Protein AF-A0A2E2EW89-F1 (afdb_monomer_lite)

Radius of gyration: 18.41 Å; chains: 1; bounding box: 39×35×40 Å

pLDDT: mean 85.19, std 9.19, range [51.25, 96.94]

Secondary structure (DSSP, 8-state):
-HHHHHHHHHHHHHHHHHHHHHHHHHH------HHHHHHHHHHHHHHHHHHT---SS-HHHHHHHHHHHHHHHHHHHHHHHT--HHHHHHHHHHH--

Sequence (97 aa):
IEGSAIATFLAVAIYNTVKLIFVNNKFKIQPFSFASVKILLILIAFSLGFYFWDFPLHPIINIAMKSLLIGVLYFWVIHKLNISEDISQQIKKYLKL

Foldseek 3Di:
DVVVVVVVVVVVVVVVVVVQVVCCVPVVDNPDDQLNVVLVVVVVVLCVVLVPDADPDDPVVRVVVSVVVSVVVSVVVCQVVVSDVVVVVVCCVPVVD

Structure (mmCIF, N/CA/C/O backbone):
data_AF-A0A2E2EW89-F1
#
_entry.id   AF-A0A2E2EW89-F1
#
loop_
_atom_site.group_PDB
_atom_site.id
_atom_site.type_symbol
_atom_site.label_atom_id
_atom_site.label_alt_id
_atom_site.label_comp_id
_atom_site.label_asym_id
_atom_site.label_entity_id
_atom_site.label_seq_id
_atom_site.pdbx_PDB_ins_code
_atom_site.Cartn_x
_atom_site.Cartn_y
_atom_site.Cartn_z
_atom_site.occupancy
_atom_site.B_iso_or_equiv
_atom_site.auth_seq_id
_atom_site.auth_comp_id
_atom_site.auth_asym_id
_atom_site.auth_atom_id
_atom_site.pdbx_PDB_model_num
ATOM 1 N N . ILE A 1 1 ? 15.495 16.230 -5.016 1.00 63.91 1 ILE A N 1
ATOM 2 C CA . ILE A 1 1 ? 14.283 15.640 -5.641 1.00 63.91 1 ILE A CA 1
ATOM 3 C C . ILE A 1 1 ? 13.686 14.556 -4.738 1.00 63.91 1 ILE A C 1
ATOM 5 O O . ILE A 1 1 ? 12.488 14.566 -4.510 1.00 63.91 1 ILE A O 1
ATOM 9 N N . GLU A 1 2 ? 14.494 13.692 -4.122 1.00 78.94 2 GLU A N 1
ATOM 10 C CA . GLU A 1 2 ? 13.990 12.653 -3.202 1.00 78.94 2 GLU A CA 1
ATOM 11 C C . GLU A 1 2 ? 13.266 13.213 -1.959 1.00 78.94 2 GLU A C 1
ATOM 13 O O . GLU A 1 2 ? 12.198 12.732 -1.586 1.00 78.94 2 GLU A O 1
ATOM 18 N N . GLY A 1 3 ? 13.777 14.303 -1.371 1.00 89.44 3 GLY A N 1
ATOM 19 C CA . GLY A 1 3 ? 13.168 14.933 -0.192 1.00 89.44 3 GLY A CA 1
ATOM 20 C C . GLY A 1 3 ? 11.763 15.505 -0.421 1.00 89.44 3 GLY A C 1
ATOM 21 O O . GLY A 1 3 ? 10.950 15.486 0.498 1.00 89.44 3 GLY A O 1
ATOM 22 N N . SER A 1 4 ? 11.432 15.959 -1.638 1.00 91.31 4 SER A N 1
ATOM 23 C CA . SER A 1 4 ? 10.084 16.471 -1.926 1.00 91.31 4 SER A CA 1
ATOM 24 C C . SER A 1 4 ? 9.059 15.342 -2.007 1.00 91.31 4 SER A C 1
ATOM 26 O O . SER A 1 4 ? 7.953 15.500 -1.505 1.00 91.31 4 SER A O 1
ATOM 28 N N . ALA A 1 5 ? 9.429 14.187 -2.570 1.00 93.19 5 ALA A N 1
ATOM 29 C CA . ALA A 1 5 ? 8.545 13.024 -2.628 1.00 93.19 5 ALA A CA 1
ATOM 30 C C . ALA A 1 5 ? 8.216 12.498 -1.222 1.00 93.19 5 ALA A C 1
ATOM 32 O O . ALA A 1 5 ? 7.049 12.257 -0.908 1.00 93.19 5 ALA A O 1
ATOM 33 N N . ILE A 1 6 ? 9.227 12.399 -0.351 1.00 94.06 6 ILE A N 1
ATOM 34 C CA . ILE A 1 6 ? 9.042 11.986 1.048 1.00 94.06 6 ILE A CA 1
ATOM 35 C C . ILE A 1 6 ? 8.210 13.022 1.814 1.00 94.06 6 ILE A C 1
ATOM 37 O O . ILE A 1 6 ? 7.291 12.646 2.539 1.00 94.06 6 ILE A O 1
ATOM 41 N N . ALA A 1 7 ? 8.472 14.320 1.625 1.00 95.50 7 ALA A N 1
ATOM 42 C CA . ALA A 1 7 ? 7.699 15.383 2.265 1.00 95.50 7 ALA A CA 1
ATOM 43 C C . ALA A 1 7 ? 6.218 15.346 1.858 1.00 95.50 7 ALA A C 1
ATOM 45 O O . ALA A 1 7 ? 5.346 15.416 2.722 1.00 95.50 7 ALA A O 1
ATOM 46 N N . THR A 1 8 ? 5.918 15.176 0.566 1.00 95.25 8 THR A N 1
ATOM 47 C CA . THR A 1 8 ? 4.537 15.041 0.084 1.00 95.25 8 THR A CA 1
ATOM 48 C C . THR A 1 8 ? 3.876 13.779 0.630 1.00 95.25 8 THR A C 1
ATOM 50 O O . THR A 1 8 ? 2.745 13.852 1.108 1.00 95.25 8 THR A O 1
ATOM 53 N N . PHE A 1 9 ? 4.574 12.639 0.616 1.00 94.81 9 PHE A N 1
ATOM 54 C CA . PHE A 1 9 ? 4.053 11.392 1.176 1.00 94.81 9 PHE A CA 1
ATOM 55 C C . PHE A 1 9 ? 3.696 11.545 2.658 1.00 94.81 9 PHE A C 1
ATOM 57 O O . PHE A 1 9 ? 2.573 11.232 3.051 1.00 94.81 9 PHE A O 1
ATOM 64 N N . LEU A 1 10 ? 4.612 12.084 3.468 1.00 96.19 10 LEU A N 1
ATOM 65 C CA . LEU A 1 10 ? 4.386 12.303 4.896 1.00 96.19 10 LEU A CA 1
ATOM 66 C C . LEU A 1 10 ? 3.262 13.309 5.148 1.00 96.19 10 LEU A C 1
ATOM 68 O O . LEU A 1 10 ? 2.401 13.048 5.985 1.00 96.19 10 LEU A O 1
ATOM 72 N N . ALA A 1 11 ? 3.221 14.422 4.413 1.00 96.44 11 ALA A N 1
ATOM 73 C CA . ALA A 1 11 ? 2.164 15.421 4.558 1.00 96.44 11 ALA A CA 1
ATOM 74 C C . ALA A 1 11 ? 0.777 14.818 4.282 1.00 96.44 11 ALA A C 1
ATOM 76 O O . ALA A 1 11 ? -0.144 14.985 5.085 1.00 96.44 11 ALA A O 1
ATOM 77 N N . VAL A 1 12 ? 0.639 14.059 3.189 1.00 96.38 12 VAL A N 1
ATOM 78 C CA . VAL A 1 12 ? -0.612 13.376 2.826 1.00 96.38 12 VAL A CA 1
ATOM 79 C C . VAL A 1 12 ? -0.963 12.290 3.845 1.00 96.38 12 VAL A C 1
ATOM 81 O O . VAL A 1 12 ? -2.120 12.193 4.260 1.00 96.38 12 VAL A O 1
ATOM 84 N N . ALA A 1 13 ? 0.013 11.495 4.289 1.00 95.94 13 ALA A N 1
ATOM 85 C CA . ALA A 1 13 ? -0.200 10.433 5.270 1.00 95.94 13 ALA A CA 1
ATOM 86 C C . ALA A 1 13 ? -0.662 10.989 6.626 1.00 95.94 13 ALA A C 1
ATOM 88 O O . ALA A 1 13 ? -1.657 10.512 7.179 1.00 95.94 13 ALA A O 1
ATOM 89 N N . ILE A 1 14 ? 0.006 12.026 7.140 1.00 96.94 14 ILE A N 1
ATOM 90 C CA . ILE A 1 14 ? -0.340 12.673 8.413 1.00 96.94 14 ILE A CA 1
ATOM 91 C C . ILE A 1 14 ? -1.720 13.325 8.312 1.00 96.94 14 ILE A C 1
ATOM 93 O O . ILE A 1 14 ? -2.574 13.068 9.161 1.00 96.94 14 ILE A O 1
ATOM 97 N N . TYR A 1 15 ? -1.977 14.106 7.259 1.00 96.31 15 TYR A N 1
ATOM 98 C CA . TYR A 1 15 ? -3.271 14.761 7.060 1.00 96.31 15 TYR A CA 1
ATOM 99 C C . TYR A 1 15 ? -4.426 13.751 7.021 1.00 96.31 15 TYR A C 1
ATOM 101 O O . TYR A 1 15 ? -5.421 13.904 7.736 1.00 96.31 15 TYR A O 1
ATOM 109 N N . ASN A 1 16 ? -4.277 12.679 6.237 1.00 94.56 16 ASN A N 1
ATOM 110 C CA . ASN A 1 16 ? -5.293 11.636 6.140 1.00 94.56 16 ASN A CA 1
ATOM 111 C C . ASN A 1 16 ? -5.481 10.890 7.462 1.00 94.56 16 ASN A C 1
ATOM 113 O O . ASN A 1 16 ? -6.619 10.611 7.829 1.00 94.56 16 ASN A O 1
ATOM 117 N N . THR A 1 17 ? -4.403 10.616 8.201 1.00 93.81 17 THR A N 1
ATOM 118 C CA . THR A 1 17 ? -4.475 9.949 9.511 1.00 93.81 17 THR A CA 1
ATOM 119 C C . THR A 1 17 ? -5.225 10.806 10.528 1.00 93.81 17 THR A C 1
ATOM 121 O O . THR A 1 17 ? -6.145 10.315 11.182 1.00 93.81 17 THR A O 1
ATOM 124 N N . VAL A 1 18 ? -4.908 12.102 10.619 1.00 94.88 18 VAL A N 1
ATOM 125 C CA . VAL A 1 18 ? -5.615 13.044 11.504 1.00 94.88 18 VAL A CA 1
ATOM 126 C C . VAL A 1 18 ? -7.096 13.132 11.134 1.00 94.88 18 VAL A C 1
ATOM 128 O O . VAL A 1 18 ? -7.954 13.071 12.015 1.00 94.88 18 VAL A O 1
ATOM 131 N N . LYS A 1 19 ? -7.420 13.202 9.836 1.00 91.38 19 LYS A N 1
ATOM 132 C CA . LYS A 1 19 ? -8.808 13.187 9.350 1.00 91.38 19 LYS A CA 1
ATOM 133 C C . LYS A 1 19 ? -9.543 11.907 9.761 1.00 91.38 19 LYS A C 1
ATOM 135 O O . LYS A 1 19 ? -10.690 11.976 10.197 1.00 91.38 19 LYS A O 1
ATOM 140 N N . LEU A 1 20 ? -8.883 10.756 9.654 1.00 90.44 20 LEU A N 1
ATOM 141 C CA . LEU A 1 20 ? -9.420 9.453 10.052 1.00 90.44 20 LEU A CA 1
ATOM 142 C C . LEU A 1 20 ? -9.734 9.402 11.551 1.00 90.44 20 LEU A C 1
ATOM 144 O O . LEU A 1 20 ? -10.833 9.006 11.936 1.00 90.44 20 LEU A O 1
ATOM 148 N N . ILE A 1 21 ? -8.800 9.869 12.384 1.00 90.62 21 ILE A N 1
ATOM 149 C CA . ILE A 1 21 ? -8.976 9.959 13.840 1.00 90.62 21 ILE A CA 1
ATOM 150 C C . ILE A 1 21 ? -10.131 10.905 14.180 1.00 90.62 21 ILE A C 1
ATOM 152 O O . ILE A 1 21 ? -10.979 10.567 15.003 1.00 90.62 21 ILE A O 1
ATOM 156 N N . PHE A 1 22 ? -10.207 12.067 13.527 1.00 92.19 22 PHE A N 1
ATOM 157 C CA . PHE A 1 22 ? -11.291 13.023 13.738 1.00 92.19 22 PHE A CA 1
ATOM 158 C C . PHE A 1 22 ? -12.661 12.417 13.413 1.00 92.19 22 PHE A C 1
ATOM 160 O O . PHE A 1 22 ? -13.590 12.532 14.215 1.00 92.19 22 PHE A O 1
ATOM 167 N N . VAL A 1 23 ? -12.784 11.734 12.269 1.00 90.44 23 VAL A N 1
ATOM 168 C CA . VAL A 1 23 ? -14.037 11.081 11.864 1.00 90.44 23 VAL A CA 1
ATOM 169 C C . VAL A 1 23 ? -14.426 9.983 12.850 1.00 90.44 23 VAL A C 1
ATOM 171 O O . VAL A 1 23 ? -15.582 9.928 13.275 1.00 90.44 23 VAL A O 1
ATOM 174 N N . ASN A 1 24 ? -13.463 9.161 13.270 1.00 88.25 24 ASN A N 1
ATOM 175 C CA . ASN A 1 24 ? -13.710 8.097 14.235 1.00 88.25 24 ASN A CA 1
ATOM 176 C C . ASN A 1 24 ? -14.141 8.659 15.601 1.00 88.25 24 ASN A C 1
ATOM 178 O O . ASN A 1 24 ? -15.113 8.191 16.185 1.00 88.25 24 ASN A O 1
ATOM 182 N N . ASN A 1 25 ? -13.488 9.718 16.087 1.00 86.50 25 ASN A N 1
ATOM 183 C CA . ASN A 1 25 ? -13.813 10.314 17.384 1.00 86.50 25 ASN A CA 1
ATOM 184 C C . ASN A 1 25 ? -15.155 11.058 17.375 1.00 86.50 25 ASN A C 1
ATOM 186 O O . ASN A 1 25 ? -15.902 10.993 18.352 1.00 86.50 25 ASN A O 1
ATOM 190 N N . LYS A 1 26 ? -15.474 11.779 16.291 1.00 88.38 26 LYS A N 1
ATOM 191 C CA . LYS A 1 26 ? -16.674 12.625 16.222 1.00 88.38 26 LYS A CA 1
ATOM 192 C C . LYS A 1 26 ? -17.926 11.854 15.818 1.00 88.38 26 LYS A C 1
ATOM 194 O O . LYS A 1 26 ? -18.989 12.106 16.379 1.00 88.38 26 LYS A O 1
ATOM 199 N N . PHE A 1 27 ? -17.804 10.944 14.853 1.00 89.25 27 PHE A N 1
ATOM 200 C CA . PHE A 1 27 ? -18.941 10.229 14.270 1.00 89.25 27 PHE A CA 1
ATOM 201 C C . PHE A 1 27 ? -19.018 8.761 14.706 1.00 89.25 27 PHE A C 1
ATOM 203 O O . PHE A 1 27 ? -20.029 8.122 14.436 1.00 89.25 27 PHE A O 1
ATOM 210 N N . LYS A 1 28 ? -17.989 8.221 15.386 1.00 82.06 28 LYS A N 1
ATOM 211 C CA . LYS A 1 28 ? -17.886 6.793 15.764 1.00 82.06 28 LYS A CA 1
ATOM 212 C C . LYS A 1 28 ? -18.014 5.835 14.574 1.00 82.06 28 LYS A C 1
ATOM 214 O O . LYS A 1 28 ? -18.390 4.678 14.733 1.00 82.06 28 LYS A O 1
ATOM 219 N N . ILE A 1 29 ? -17.703 6.325 13.376 1.00 82.31 29 ILE A N 1
ATOM 220 C CA . ILE A 1 29 ? -17.684 5.533 12.151 1.00 82.31 29 ILE A CA 1
ATOM 221 C C . ILE A 1 29 ? -16.265 4.998 11.995 1.00 82.31 29 ILE A C 1
ATOM 223 O O . ILE A 1 29 ? -15.340 5.770 11.742 1.00 82.31 29 ILE A O 1
ATOM 227 N N . GLN A 1 30 ? -16.104 3.681 12.123 1.00 78.44 30 GLN A N 1
ATOM 228 C CA . GLN A 1 30 ? -14.856 2.998 1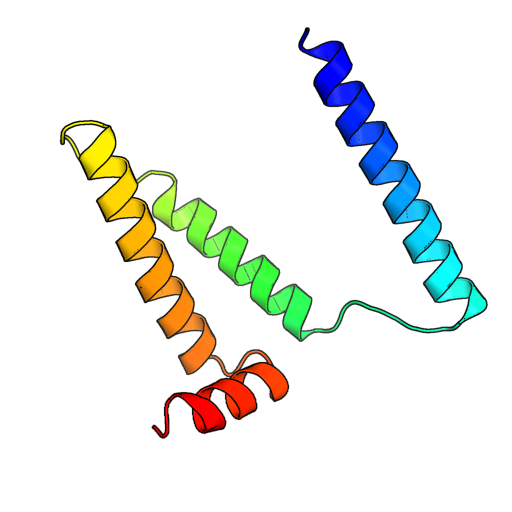1.804 1.00 78.44 30 GLN A CA 1
ATOM 229 C C . GLN A 1 30 ? -14.883 2.597 10.318 1.00 78.44 30 GLN A C 1
ATOM 231 O O . GLN A 1 30 ? -15.618 1.680 9.954 1.00 78.44 30 GLN A O 1
ATOM 236 N N . PRO A 1 31 ? -14.099 3.245 9.436 1.00 73.69 31 PRO A N 1
ATOM 237 C CA . PRO A 1 31 ? -14.148 2.965 7.998 1.00 73.69 31 PRO A CA 1
ATOM 238 C C . PRO A 1 31 ? -13.438 1.657 7.611 1.00 73.69 31 PRO A C 1
ATOM 240 O O . PRO A 1 31 ? -13.515 1.234 6.461 1.00 73.69 31 PRO A O 1
ATOM 243 N N . PHE A 1 32 ? -12.737 1.018 8.551 1.00 80.62 32 PHE A N 1
ATOM 244 C CA . PHE A 1 32 ? -12.032 -0.242 8.337 1.00 80.62 32 PHE A CA 1
ATOM 245 C C . PHE A 1 32 ? -12.768 -1.391 9.013 1.00 80.62 32 PHE A C 1
ATOM 247 O O . PHE A 1 32 ? -13.058 -1.333 10.207 1.00 80.62 32 PHE A O 1
ATOM 254 N N . SER A 1 33 ? -13.009 -2.464 8.267 1.00 83.81 33 SER A N 1
ATOM 255 C CA . SER A 1 33 ? -13.603 -3.694 8.789 1.00 83.81 33 SER A CA 1
ATOM 256 C C . SER A 1 33 ? -12.569 -4.821 8.849 1.00 83.81 33 SER A C 1
ATOM 258 O O . SER A 1 33 ? -11.471 -4.722 8.294 1.00 83.81 33 SER A O 1
ATOM 260 N N . PHE A 1 34 ? -12.925 -5.943 9.480 1.00 82.75 34 PHE A N 1
ATOM 261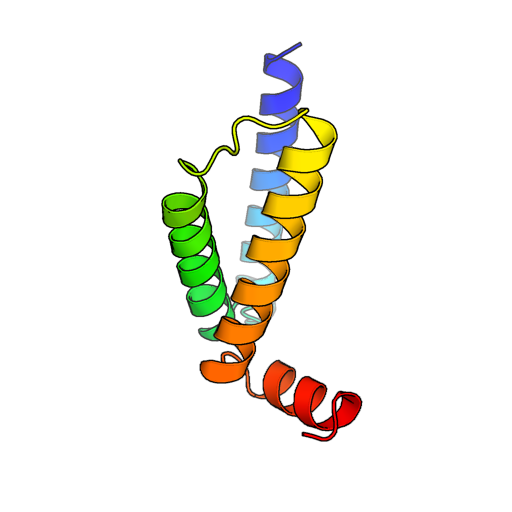 C CA . PHE A 1 34 ? -12.096 -7.155 9.449 1.00 82.75 34 PHE A CA 1
ATOM 262 C C . PHE A 1 34 ? -11.826 -7.652 8.018 1.00 82.75 34 PHE A C 1
ATOM 264 O O . PHE A 1 34 ? -10.796 -8.279 7.773 1.00 82.75 34 PHE A O 1
ATOM 271 N N . ALA A 1 35 ? -12.704 -7.338 7.058 1.00 83.94 35 ALA A N 1
ATOM 272 C CA . ALA A 1 35 ? -12.465 -7.632 5.649 1.00 83.94 35 ALA A CA 1
ATOM 273 C C . ALA A 1 35 ? -11.264 -6.842 5.100 1.00 83.94 35 ALA A C 1
ATOM 275 O O . ALA A 1 35 ? -10.435 -7.414 4.397 1.00 83.94 35 ALA A O 1
ATOM 276 N N . SER A 1 36 ? -11.105 -5.568 5.482 1.00 85.88 36 SER A N 1
ATOM 277 C CA . SER A 1 36 ? -9.950 -4.745 5.091 1.00 85.88 36 SER A CA 1
ATOM 278 C C . SER A 1 36 ? -8.626 -5.353 5.571 1.00 85.88 36 SER A C 1
ATOM 280 O O . SER A 1 36 ? -7.657 -5.387 4.817 1.00 85.88 36 SER A O 1
ATOM 282 N N . VAL A 1 37 ? -8.596 -5.899 6.793 1.00 87.06 37 VAL A N 1
ATOM 283 C CA . VAL A 1 37 ? -7.408 -6.577 7.347 1.00 87.06 37 VAL A CA 1
ATOM 284 C C . VAL A 1 37 ? -7.083 -7.858 6.572 1.00 87.06 37 VAL A C 1
ATOM 286 O O . VAL A 1 37 ? -5.925 -8.095 6.237 1.00 87.06 37 VAL A O 1
ATOM 289 N N . LYS A 1 38 ? -8.094 -8.665 6.224 1.00 86.62 38 LYS A N 1
ATOM 290 C CA . LYS A 1 38 ? -7.905 -9.872 5.398 1.00 86.62 38 LYS A CA 1
ATOM 291 C C . LYS A 1 38 ? -7.332 -9.538 4.017 1.00 86.62 38 LYS A C 1
ATOM 293 O O . LYS A 1 38 ? -6.410 -10.215 3.568 1.00 86.62 38 LYS A O 1
ATOM 298 N N . ILE A 1 39 ? -7.842 -8.488 3.365 1.00 89.19 39 ILE A N 1
ATOM 299 C CA . ILE A 1 39 ? -7.315 -8.013 2.073 1.00 89.19 39 ILE A CA 1
ATOM 300 C C . ILE A 1 39 ? -5.852 -7.584 2.227 1.00 89.19 39 ILE A C 1
ATOM 302 O O . ILE A 1 39 ? -5.014 -7.986 1.425 1.00 89.19 39 ILE A O 1
ATOM 306 N N . LEU A 1 40 ? -5.527 -6.827 3.278 1.00 90.81 40 LEU A N 1
ATOM 307 C CA . LEU A 1 40 ? -4.158 -6.387 3.549 1.00 90.81 40 LEU A CA 1
ATOM 308 C C . LEU A 1 40 ? -3.192 -7.572 3.718 1.00 90.81 40 LEU A C 1
ATOM 310 O O . LEU A 1 40 ? -2.117 -7.567 3.123 1.00 90.81 40 LEU A O 1
ATOM 314 N N . LEU A 1 41 ? -3.589 -8.617 4.452 1.00 91.12 41 LEU A N 1
ATOM 315 C CA . LEU A 1 41 ? -2.784 -9.836 4.603 1.00 91.12 41 LEU A CA 1
ATOM 316 C C . LEU A 1 41 ? -2.553 -10.560 3.271 1.00 91.12 41 LEU A C 1
ATOM 318 O O . LEU A 1 41 ? -1.446 -11.028 3.011 1.00 91.12 41 LEU A O 1
ATOM 322 N N . ILE A 1 42 ? -3.567 -10.622 2.407 1.00 91.12 42 ILE A N 1
ATOM 323 C CA . ILE A 1 42 ? -3.433 -11.227 1.075 1.00 91.12 42 ILE A CA 1
ATOM 324 C C . ILE A 1 42 ? -2.487 -10.414 0.205 1.00 91.12 42 ILE A C 1
ATOM 326 O O . ILE A 1 42 ? -1.624 -10.996 -0.441 1.00 91.12 42 ILE A O 1
ATOM 330 N N . LEU A 1 43 ? -2.596 -9.085 0.213 1.00 92.06 43 LEU A N 1
ATOM 331 C CA . LEU A 1 43 ? -1.683 -8.224 -0.539 1.00 92.06 43 LEU A CA 1
ATOM 332 C C . LEU A 1 43 ? -0.231 -8.401 -0.077 1.00 92.06 43 LEU A C 1
ATOM 334 O O . LEU A 1 43 ? 0.662 -8.469 -0.918 1.00 92.06 43 LEU A O 1
ATOM 338 N N . ILE A 1 44 ? 0.010 -8.542 1.230 1.00 93.69 44 ILE A N 1
ATOM 339 C CA . ILE A 1 44 ? 1.347 -8.844 1.765 1.00 93.69 44 ILE A CA 1
ATOM 340 C C . ILE A 1 44 ? 1.827 -10.217 1.284 1.00 93.69 44 ILE A C 1
ATOM 342 O O . ILE A 1 44 ? 2.949 -10.325 0.794 1.00 93.69 44 ILE A O 1
ATOM 346 N N . ALA A 1 45 ? 0.990 -11.253 1.375 1.00 91.94 45 ALA A N 1
ATOM 347 C CA . ALA A 1 45 ? 1.345 -12.601 0.929 1.00 91.94 45 ALA A CA 1
ATOM 348 C C . ALA A 1 45 ? 1.660 -12.650 -0.576 1.00 91.94 45 ALA A C 1
ATOM 350 O O . ALA A 1 45 ? 2.647 -13.259 -0.983 1.00 91.94 45 ALA A O 1
ATOM 351 N N . PHE A 1 46 ? 0.861 -11.964 -1.396 1.00 91.75 46 PHE A N 1
ATOM 352 C CA . PHE A 1 46 ? 1.103 -11.825 -2.830 1.00 91.75 46 PHE A CA 1
ATOM 353 C C . PHE A 1 46 ? 2.383 -11.041 -3.103 1.00 91.75 46 PHE A C 1
ATOM 355 O O . PHE A 1 46 ? 3.181 -11.468 -3.930 1.00 91.75 46 PHE A O 1
ATOM 362 N N . SER A 1 47 ? 2.613 -9.933 -2.396 1.00 90.44 47 SER A N 1
ATOM 363 C CA . SER A 1 47 ? 3.847 -9.163 -2.538 1.00 90.44 47 SER A CA 1
ATOM 364 C C . SER A 1 47 ? 5.060 -10.046 -2.252 1.00 90.44 47 SER A C 1
ATOM 366 O O . SER A 1 47 ? 5.898 -10.215 -3.126 1.00 90.44 47 SER A O 1
ATOM 368 N N . LEU A 1 48 ? 5.108 -10.719 -1.101 1.00 91.50 48 LEU A N 1
ATOM 369 C CA . LEU A 1 48 ? 6.229 -11.589 -0.732 1.00 91.50 48 LEU A CA 1
ATOM 370 C C . LEU A 1 48 ? 6.400 -12.789 -1.679 1.00 91.50 48 LEU A C 1
ATOM 372 O O . LEU A 1 48 ? 7.529 -13.145 -2.007 1.00 91.50 48 LEU A O 1
ATOM 376 N N . GLY A 1 49 ? 5.301 -13.397 -2.134 1.00 88.62 49 GLY A N 1
ATOM 377 C CA . GLY A 1 49 ? 5.337 -14.555 -3.032 1.0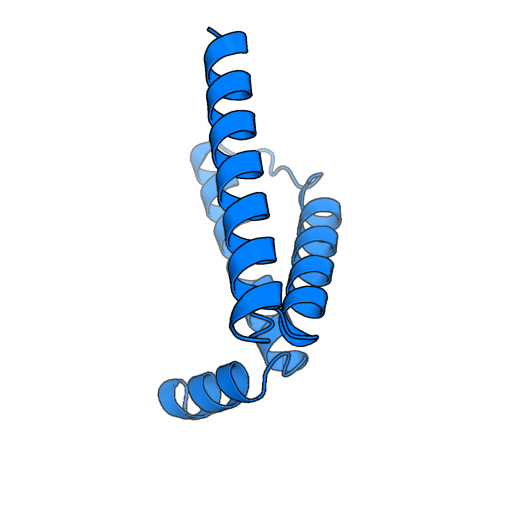0 88.62 49 GLY A CA 1
ATOM 378 C C . GLY A 1 49 ? 5.751 -14.213 -4.465 1.00 88.62 49 GLY A C 1
ATOM 379 O O . GLY A 1 49 ? 6.495 -14.969 -5.084 1.00 88.62 49 GLY A O 1
ATOM 380 N N . PHE A 1 50 ? 5.304 -13.070 -4.991 1.00 88.12 50 PHE A N 1
ATOM 381 C CA . PHE A 1 50 ? 5.557 -12.655 -6.376 1.00 88.12 50 PHE A CA 1
ATOM 382 C C . PHE A 1 50 ? 6.715 -11.667 -6.532 1.00 88.12 50 PHE A C 1
ATOM 384 O O . PHE A 1 50 ? 7.121 -11.397 -7.665 1.00 88.12 50 PHE A O 1
ATOM 391 N N . TYR A 1 51 ? 7.266 -11.135 -5.437 1.00 84.75 51 TYR A N 1
ATOM 392 C CA . TYR A 1 51 ? 8.397 -10.206 -5.482 1.00 84.75 51 TYR A CA 1
ATOM 393 C C . TYR A 1 51 ? 9.579 -10.810 -6.244 1.00 84.75 51 TYR A C 1
ATOM 395 O O . TYR A 1 51 ? 10.085 -10.188 -7.172 1.00 84.75 51 TYR A O 1
ATOM 403 N N . PHE A 1 52 ? 9.932 -12.058 -5.929 1.00 83.62 52 PHE A N 1
ATOM 404 C CA . PHE A 1 52 ? 11.089 -12.757 -6.498 1.00 83.62 52 PHE A CA 1
ATOM 405 C C . PHE A 1 52 ? 10.850 -13.370 -7.885 1.00 83.62 52 PHE A C 1
ATOM 407 O O . PHE A 1 52 ? 11.769 -13.944 -8.465 1.00 83.62 52 PHE A O 1
ATOM 414 N N . TRP A 1 53 ? 9.624 -13.309 -8.411 1.00 81.31 53 TRP A N 1
ATOM 415 C CA . TRP A 1 53 ? 9.310 -13.904 -9.707 1.00 81.31 53 TRP A CA 1
ATOM 416 C C . TRP A 1 53 ? 9.600 -12.924 -10.834 1.00 81.31 53 TRP A C 1
ATOM 418 O O . TRP A 1 53 ? 8.803 -12.025 -11.102 1.00 81.31 53 TRP A O 1
ATOM 428 N N . ASP A 1 54 ? 10.734 -13.118 -11.497 1.00 79.06 54 ASP A N 1
ATOM 429 C CA . ASP A 1 54 ? 11.088 -12.409 -12.720 1.00 79.06 54 ASP A CA 1
ATOM 430 C C . ASP A 1 54 ? 11.257 -13.401 -13.866 1.00 79.06 54 ASP A C 1
ATOM 432 O O . ASP A 1 54 ? 12.026 -14.361 -13.786 1.00 79.06 54 ASP A O 1
ATOM 436 N N . PHE A 1 55 ? 10.506 -13.180 -14.944 1.00 80.69 55 PHE A N 1
ATOM 437 C CA . PHE A 1 55 ? 10.628 -13.977 -16.154 1.00 80.69 55 PHE A CA 1
ATOM 438 C C . PHE A 1 55 ? 11.779 -13.414 -17.006 1.00 80.69 55 PHE A C 1
ATOM 440 O O . PHE A 1 55 ? 11.813 -12.200 -17.230 1.00 80.69 55 PHE A O 1
ATOM 447 N N . PRO A 1 56 ? 12.696 -14.252 -17.533 1.00 78.88 56 PRO A N 1
ATOM 448 C CA . PRO A 1 56 ? 13.829 -13.827 -18.365 1.00 78.88 56 PRO A CA 1
ATOM 449 C C . PRO A 1 56 ? 13.386 -13.470 -19.800 1.00 78.88 56 PRO A C 1
ATOM 451 O O . PRO A 1 56 ? 13.954 -13.928 -20.787 1.00 78.88 56 PRO A O 1
ATOM 454 N N . LEU A 1 57 ? 12.315 -12.688 -19.919 1.00 80.19 57 LEU A N 1
ATOM 455 C CA . LEU A 1 57 ? 11.702 -12.233 -21.164 1.00 80.19 57 LEU A CA 1
ATOM 456 C C . LEU A 1 57 ? 11.912 -10.723 -21.336 1.00 80.19 57 LEU A C 1
ATOM 458 O O . LEU A 1 57 ? 12.374 -10.033 -20.428 1.00 80.19 57 LEU A O 1
ATOM 462 N N . HIS A 1 58 ? 11.525 -10.190 -22.500 1.00 88.44 58 HIS A N 1
ATOM 463 C CA . HIS A 1 58 ? 11.533 -8.746 -22.742 1.00 88.44 58 HIS A CA 1
ATOM 464 C C . HIS A 1 58 ? 10.761 -8.004 -21.624 1.00 88.44 58 HIS A C 1
ATOM 466 O O . HIS A 1 58 ? 9.649 -8.431 -21.294 1.00 88.44 58 HIS A O 1
ATOM 472 N N . PRO A 1 59 ? 11.274 -6.885 -21.069 1.00 87.19 59 PRO A N 1
ATOM 473 C CA . PRO A 1 59 ? 10.717 -6.242 -19.870 1.00 87.19 59 PRO A CA 1
ATOM 474 C C . PRO A 1 59 ? 9.210 -5.958 -19.928 1.00 87.19 59 PRO A C 1
ATOM 476 O O . PRO A 1 59 ? 8.491 -6.184 -18.961 1.00 87.19 59 PRO A O 1
ATOM 479 N N . ILE A 1 60 ? 8.712 -5.528 -21.090 1.00 90.69 60 ILE A N 1
ATOM 480 C CA . ILE A 1 60 ? 7.283 -5.248 -21.314 1.00 90.69 60 ILE A CA 1
ATOM 481 C C . ILE A 1 60 ? 6.431 -6.518 -21.162 1.00 90.69 60 ILE A C 1
ATOM 483 O O . ILE A 1 60 ? 5.377 -6.491 -20.530 1.00 90.69 60 ILE A O 1
ATOM 487 N N . ILE A 1 61 ? 6.900 -7.638 -21.717 1.00 89.25 61 ILE A N 1
ATOM 488 C CA . ILE A 1 61 ? 6.196 -8.924 -21.672 1.00 89.25 61 ILE A CA 1
ATOM 489 C C . ILE A 1 61 ? 6.239 -9.489 -20.251 1.00 89.25 61 ILE A C 1
ATOM 491 O O . ILE A 1 61 ? 5.225 -9.983 -19.765 1.00 89.25 61 ILE A O 1
ATOM 495 N N . ASN A 1 62 ? 7.377 -9.356 -19.561 1.00 89.00 62 ASN A N 1
ATOM 496 C CA . ASN A 1 62 ? 7.517 -9.758 -18.161 1.00 89.00 62 ASN A CA 1
ATOM 497 C C . ASN A 1 62 ? 6.494 -9.028 -17.268 1.00 89.00 62 ASN A C 1
ATOM 499 O O . ASN A 1 62 ? 5.754 -9.674 -16.529 1.00 89.00 62 ASN A O 1
ATOM 503 N N . ILE A 1 63 ? 6.380 -7.699 -17.399 1.00 89.06 63 ILE A N 1
ATOM 504 C CA . ILE A 1 63 ? 5.400 -6.898 -16.645 1.00 89.06 63 ILE A CA 1
ATOM 505 C C . ILE A 1 63 ? 3.972 -7.338 -16.975 1.00 89.06 63 ILE A C 1
ATOM 507 O O . ILE A 1 63 ? 3.205 -7.632 -16.061 1.00 89.06 63 ILE A O 1
ATOM 511 N N . ALA A 1 64 ? 3.621 -7.434 -18.261 1.00 91.06 64 ALA A N 1
ATOM 512 C CA . ALA A 1 64 ? 2.277 -7.827 -18.679 1.00 91.06 64 ALA A CA 1
ATOM 513 C C . ALA A 1 64 ? 1.887 -9.205 -18.121 1.00 91.06 64 ALA A C 1
ATOM 515 O O . ALA A 1 64 ? 0.816 -9.358 -17.535 1.00 91.06 64 ALA A O 1
ATOM 516 N N . MET A 1 65 ? 2.775 -10.192 -18.243 1.00 87.69 65 MET A N 1
ATOM 517 C CA . MET A 1 65 ? 2.528 -11.558 -17.787 1.00 87.69 65 MET A CA 1
ATOM 518 C C . ME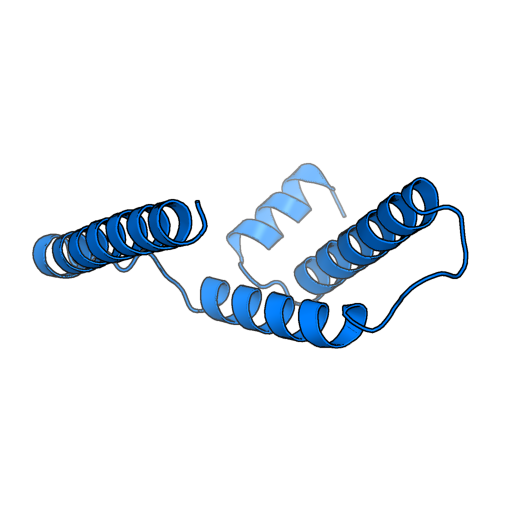T A 1 65 ? 2.448 -11.648 -16.260 1.00 87.69 65 MET A C 1
ATOM 520 O O . MET A 1 65 ? 1.527 -12.271 -15.731 1.00 87.69 65 MET A O 1
ATOM 524 N N . LYS A 1 66 ? 3.358 -10.975 -15.543 1.00 88.62 66 LYS A N 1
ATOM 525 C CA . LYS A 1 66 ? 3.361 -10.912 -14.075 1.00 88.62 66 LYS A CA 1
ATOM 526 C C . LYS A 1 66 ? 2.091 -10.240 -13.551 1.00 88.62 66 LYS A C 1
ATOM 528 O O . LYS A 1 66 ? 1.444 -10.787 -12.661 1.00 88.62 66 LYS A O 1
ATOM 533 N N . SER A 1 67 ? 1.677 -9.113 -14.133 1.00 90.25 67 SER A N 1
ATOM 534 C CA . SER A 1 67 ? 0.439 -8.417 -13.757 1.00 90.25 67 SER A CA 1
ATOM 535 C C . SER A 1 67 ? -0.810 -9.257 -14.018 1.00 90.25 67 SER A C 1
ATOM 537 O O . SER A 1 67 ? -1.696 -9.305 -13.165 1.00 90.25 67 SER A O 1
ATOM 539 N N . LEU A 1 68 ? -0.878 -9.944 -15.162 1.00 92.38 68 LEU A N 1
ATOM 540 C CA . LEU A 1 68 ? -2.021 -10.788 -15.516 1.00 92.38 68 LEU A CA 1
ATOM 541 C C . LEU A 1 68 ? -2.119 -11.995 -14.572 1.00 92.38 68 LEU A C 1
ATOM 543 O O . LEU A 1 68 ? -3.190 -12.278 -14.038 1.00 92.38 68 LEU A O 1
ATOM 547 N N . LEU A 1 69 ? -0.990 -12.643 -14.282 1.00 91.00 69 LEU A N 1
ATOM 548 C CA . LEU A 1 69 ? -0.919 -13.770 -13.356 1.00 91.00 69 LEU A CA 1
ATOM 549 C C . LEU A 1 69 ? -1.317 -13.367 -11.928 1.00 91.00 69 LEU A C 1
ATOM 551 O O . LEU A 1 69 ? -2.158 -14.028 -11.314 1.00 91.00 69 LEU A O 1
ATOM 555 N N . ILE A 1 70 ? -0.756 -12.267 -11.413 1.00 91.88 70 ILE A N 1
ATOM 556 C CA . ILE A 1 70 ? -1.102 -11.725 -10.091 1.00 91.88 70 ILE A CA 1
ATOM 557 C C . ILE A 1 70 ? -2.590 -11.369 -10.040 1.00 91.88 70 ILE A C 1
ATOM 559 O O . ILE A 1 70 ? -3.261 -11.725 -9.075 1.00 91.88 70 ILE A O 1
ATOM 563 N N . GLY A 1 71 ? -3.123 -10.718 -11.079 1.00 91.25 71 GLY A N 1
ATOM 564 C CA . GLY A 1 71 ? -4.529 -10.321 -11.150 1.00 91.25 71 GLY A CA 1
ATOM 565 C C . GLY A 1 71 ? -5.488 -11.511 -11.115 1.00 91.25 71 GLY A C 1
ATOM 566 O O . GLY A 1 71 ? -6.435 -11.512 -10.326 1.00 91.25 71 GLY A O 1
ATOM 567 N N . VAL A 1 72 ? -5.218 -12.552 -11.910 1.00 91.31 72 VAL A N 1
ATOM 568 C CA . VAL A 1 72 ? -6.041 -13.773 -11.945 1.00 91.31 72 VAL A CA 1
ATOM 569 C C . VAL A 1 72 ? -6.002 -14.502 -10.603 1.00 91.31 72 VAL A C 1
ATOM 571 O O . VAL A 1 72 ? -7.052 -14.858 -10.065 1.00 91.31 72 VAL A O 1
ATOM 574 N N . LEU A 1 73 ? -4.813 -14.689 -10.023 1.00 91.31 73 LEU A N 1
ATOM 575 C CA . LEU A 1 73 ? -4.682 -15.355 -8.726 1.00 91.31 73 LEU A CA 1
ATOM 576 C C . LEU A 1 73 ? -5.330 -14.552 -7.601 1.00 91.31 73 LEU A C 1
ATOM 578 O O . LEU A 1 73 ? -5.997 -15.133 -6.746 1.00 91.31 73 LEU A O 1
ATOM 582 N N . TYR A 1 74 ? -5.181 -13.228 -7.607 1.00 90.12 74 TYR A N 1
ATOM 583 C CA . TYR A 1 74 ? -5.795 -12.355 -6.611 1.00 90.12 74 TYR A CA 1
ATOM 584 C C . TYR A 1 74 ? -7.321 -12.444 -6.667 1.00 90.12 74 TYR A C 1
ATOM 586 O O . TYR A 1 74 ? -7.967 -12.649 -5.637 1.00 90.12 74 TYR A O 1
ATOM 594 N N . PHE A 1 75 ? -7.896 -12.378 -7.872 1.00 87.19 75 PHE A N 1
ATOM 595 C CA . PHE A 1 75 ? -9.333 -12.546 -8.073 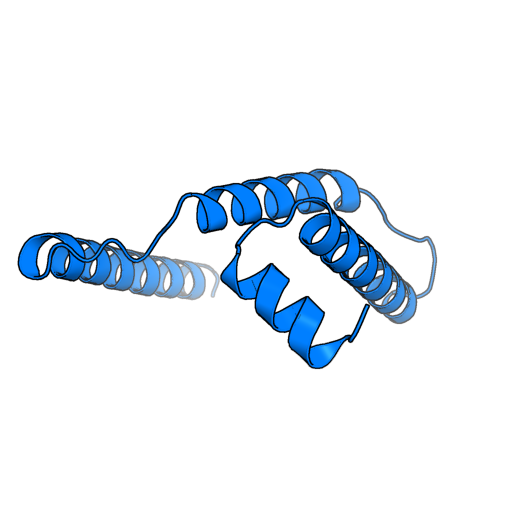1.00 87.19 75 PHE A CA 1
ATOM 596 C C . PHE A 1 75 ? -9.822 -13.913 -7.574 1.00 87.19 75 PHE A C 1
ATOM 598 O O . PHE A 1 75 ? -10.809 -13.991 -6.838 1.00 87.19 75 PHE A O 1
ATOM 605 N N . TRP A 1 76 ? -9.096 -14.985 -7.902 1.00 87.56 76 TRP A N 1
ATOM 606 C CA . TRP A 1 76 ? -9.427 -16.340 -7.463 1.00 87.56 76 TRP A CA 1
ATOM 607 C C . TRP A 1 76 ? -9.387 -16.499 -5.935 1.00 87.56 76 TRP A C 1
ATOM 609 O O . TRP A 1 76 ? -10.317 -17.053 -5.346 1.00 87.56 76 TRP A O 1
ATOM 619 N N . VAL A 1 77 ? -8.348 -15.975 -5.275 1.00 88.00 77 VAL A N 1
ATOM 620 C CA . VAL A 1 77 ? -8.200 -16.031 -3.810 1.00 88.00 77 VAL A CA 1
ATOM 621 C C . VAL A 1 77 ? -9.315 -15.253 -3.111 1.00 88.00 77 VAL A C 1
ATOM 623 O O . VAL A 1 77 ? -9.906 -15.766 -2.159 1.00 88.00 77 VAL A O 1
ATOM 626 N N . ILE A 1 78 ? -9.648 -14.051 -3.591 1.00 84.88 78 ILE A N 1
ATOM 627 C CA . ILE A 1 78 ? -10.746 -13.254 -3.026 1.00 84.88 78 ILE A CA 1
ATOM 628 C C . ILE A 1 78 ? -12.077 -13.983 -3.146 1.00 84.88 78 ILE A C 1
ATOM 630 O O . ILE A 1 78 ? -12.833 -14.030 -2.172 1.00 84.88 78 ILE A O 1
ATOM 634 N N . HIS A 1 79 ? -12.351 -14.556 -4.318 1.00 81.06 79 HIS A N 1
ATOM 635 C CA . HIS A 1 79 ? -13.584 -15.291 -4.555 1.00 81.06 79 HIS A CA 1
ATOM 636 C C . HIS A 1 79 ? -13.690 -16.514 -3.636 1.00 81.06 79 HIS A C 1
ATOM 638 O O . HIS A 1 79 ? -14.708 -16.707 -2.974 1.00 81.06 79 HIS A O 1
ATOM 644 N N . LYS A 1 80 ? -12.615 -17.303 -3.520 1.00 81.50 80 LYS A N 1
ATOM 645 C CA . LYS A 1 80 ? -12.591 -18.507 -2.679 1.00 81.50 80 LYS A CA 1
ATOM 646 C C . LYS A 1 80 ? -12.751 -18.194 -1.188 1.00 81.50 80 LYS A C 1
ATOM 648 O O . LYS A 1 80 ? -13.378 -18.966 -0.467 1.00 81.50 80 LYS A O 1
ATOM 653 N N . LEU A 1 81 ? -12.179 -17.085 -0.716 1.00 79.00 81 LEU A N 1
ATOM 654 C CA . LEU A 1 81 ? -12.178 -16.720 0.704 1.00 79.00 81 LEU A CA 1
ATOM 655 C C . LEU A 1 81 ? -13.418 -15.929 1.153 1.00 79.00 81 LEU A C 1
ATOM 657 O O . LEU A 1 81 ? -13.510 -15.636 2.345 1.00 79.00 81 LEU A O 1
ATOM 661 N N . ASN A 1 82 ? -14.346 -15.584 0.244 1.00 75.69 82 ASN A N 1
ATOM 662 C CA . ASN A 1 82 ? -15.554 -14.783 0.520 1.00 75.69 82 ASN A CA 1
ATOM 663 C C . ASN A 1 82 ? -15.275 -13.622 1.500 1.00 75.69 82 ASN A C 1
ATOM 665 O O . ASN A 1 82 ? -15.919 -13.477 2.537 1.00 75.69 82 ASN A O 1
ATOM 669 N N . ILE A 1 83 ? -14.230 -12.837 1.214 1.00 71.81 83 ILE A N 1
ATOM 670 C CA . ILE A 1 83 ? -13.588 -11.953 2.208 1.00 71.81 83 ILE A CA 1
ATOM 671 C C . ILE A 1 83 ? -14.526 -10.884 2.765 1.00 71.81 83 ILE A C 1
ATOM 673 O O . ILE A 1 83 ? -14.401 -10.501 3.930 1.00 71.81 83 ILE A O 1
ATOM 677 N N . SER A 1 84 ? -15.463 -10.436 1.936 1.00 68.00 84 SER A N 1
ATOM 678 C CA . SER A 1 84 ? -16.599 -9.623 2.340 1.00 68.00 84 SER A CA 1
ATOM 679 C C . SER A 1 84 ? -17.864 -10.207 1.722 1.00 68.00 84 SER A C 1
ATOM 681 O O . SER A 1 84 ? -17.853 -10.626 0.558 1.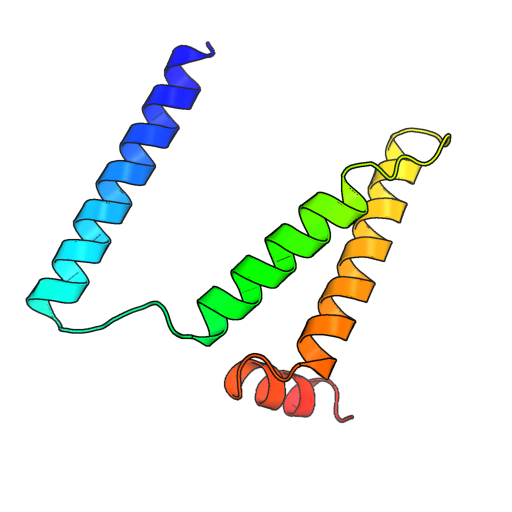00 68.00 84 SER A O 1
ATOM 683 N N . GLU A 1 85 ? -18.954 -10.210 2.486 1.00 67.94 85 GLU A N 1
ATOM 684 C CA . GLU A 1 85 ? -20.284 -10.535 1.972 1.00 67.94 85 GLU A CA 1
ATOM 685 C C . GLU A 1 85 ? -20.665 -9.593 0.827 1.00 67.94 85 GLU A C 1
ATOM 687 O O . GLU A 1 85 ? -21.174 -10.072 -0.180 1.00 67.94 85 GLU A O 1
ATOM 692 N N . ASP A 1 86 ? -20.299 -8.308 0.901 1.00 70.56 86 ASP A N 1
ATOM 693 C CA . ASP A 1 86 ? -20.573 -7.325 -0.156 1.00 70.56 86 ASP A CA 1
ATOM 694 C C . ASP A 1 86 ? -19.892 -7.701 -1.478 1.00 70.56 86 ASP A C 1
ATOM 696 O O . ASP A 1 86 ? -20.524 -7.720 -2.535 1.00 70.56 86 ASP A O 1
ATOM 700 N N . ILE A 1 87 ? -18.604 -8.065 -1.424 1.00 73.06 87 ILE A N 1
ATOM 701 C CA . ILE A 1 87 ? -17.841 -8.477 -2.614 1.00 73.06 87 ILE A CA 1
ATOM 702 C C . ILE A 1 87 ? -18.395 -9.799 -3.153 1.00 73.06 87 ILE A C 1
ATOM 704 O O . ILE A 1 87 ? -18.577 -9.952 -4.359 1.00 73.06 87 ILE A O 1
ATOM 708 N N . SER A 1 88 ? -18.706 -10.749 -2.273 1.00 72.31 88 SER A N 1
ATOM 709 C CA . SER A 1 88 ? -19.225 -12.063 -2.668 1.00 72.31 88 SER A CA 1
ATOM 710 C C . SER A 1 88 ? -20.615 -11.951 -3.304 1.00 72.31 88 SER A C 1
ATOM 712 O O . SER A 1 88 ? -20.895 -12.614 -4.304 1.00 72.31 88 SER A O 1
ATOM 714 N N . GLN A 1 89 ? -21.475 -11.075 -2.774 1.00 73.62 89 GLN A N 1
ATOM 715 C CA . GLN A 1 89 ? -22.789 -10.768 -3.340 1.00 73.62 89 GLN A CA 1
ATOM 716 C C . GLN A 1 89 ? -22.674 -10.036 -4.678 1.00 73.62 89 GLN A C 1
ATOM 718 O O . GLN A 1 89 ? -23.378 -10.397 -5.623 1.00 73.62 89 GLN A O 1
ATOM 723 N N . GLN A 1 90 ? -21.773 -9.057 -4.804 1.00 74.75 90 GLN A N 1
ATOM 724 C CA . GLN A 1 90 ? -21.522 -8.392 -6.085 1.00 74.75 90 GLN A CA 1
ATOM 725 C C . GLN A 1 90 ? -20.993 -9.372 -7.138 1.00 74.75 90 GLN A C 1
ATOM 727 O O . GLN A 1 90 ? -21.500 -9.379 -8.259 1.00 74.75 90 GLN A O 1
ATOM 732 N N . ILE A 1 91 ? -20.045 -10.247 -6.789 1.00 72.56 91 ILE A N 1
ATOM 733 C CA . ILE A 1 91 ? -19.532 -11.266 -7.713 1.00 72.56 91 ILE A CA 1
ATOM 734 C C . ILE A 1 91 ? -20.656 -12.214 -8.146 1.00 72.56 91 ILE A C 1
ATOM 736 O O . ILE A 1 91 ? -20.834 -12.407 -9.343 1.00 72.56 91 ILE A O 1
ATOM 740 N N . LYS A 1 92 ? -21.479 -12.738 -7.229 1.00 72.19 92 LYS A N 1
ATOM 741 C CA . LYS A 1 92 ? -22.642 -13.573 -7.598 1.00 72.19 92 LYS A CA 1
ATOM 742 C C . LYS A 1 92 ? -23.625 -12.837 -8.514 1.00 72.19 92 LYS A C 1
ATOM 744 O O . LYS A 1 92 ? -24.156 -13.425 -9.453 1.00 72.19 92 LYS A O 1
ATOM 749 N N . LYS A 1 93 ? -23.843 -11.540 -8.272 1.00 72.25 93 LYS A N 1
ATOM 750 C CA . LYS A 1 93 ? -24.760 -10.702 -9.056 1.00 72.25 93 LYS A CA 1
ATOM 751 C C . LYS A 1 93 ? -24.272 -10.463 -10.489 1.00 72.25 93 LYS A C 1
ATOM 753 O O . LYS A 1 93 ? -25.091 -10.508 -11.403 1.00 72.25 93 LYS A O 1
ATOM 758 N N . TYR A 1 94 ? -22.980 -10.197 -10.686 1.00 74.19 94 TYR A N 1
ATOM 759 C CA . TYR A 1 94 ? -22.425 -9.867 -12.007 1.00 74.19 94 TYR A CA 1
ATOM 760 C C . TYR A 1 94 ? -21.857 -11.071 -12.760 1.00 74.19 94 TYR A C 1
ATOM 762 O O . TYR A 1 94 ? -21.995 -11.131 -13.978 1.00 74.19 94 TYR A O 1
ATOM 770 N N . LEU A 1 95 ? -21.239 -12.027 -12.064 1.00 68.25 95 LEU A N 1
ATOM 771 C CA . LEU A 1 95 ? -20.653 -13.217 -12.683 1.00 68.25 95 LEU A CA 1
ATOM 772 C C . LEU A 1 95 ? -21.599 -14.421 -12.756 1.00 68.25 95 LEU A C 1
ATOM 774 O O . LEU A 1 95 ? -21.227 -15.387 -13.409 1.00 68.25 95 LEU A O 1
ATOM 778 N N . LYS A 1 96 ? -22.804 -14.367 -12.159 1.00 53.59 96 LYS A N 1
ATOM 779 C CA . LYS A 1 96 ? -23.852 -15.408 -12.253 1.00 53.59 96 LYS A CA 1
ATOM 780 C C . LYS A 1 96 ? -23.288 -16.845 -12.188 1.00 53.59 96 LYS A C 1
ATOM 782 O O . LYS A 1 96 ? -23.673 -17.701 -12.981 1.00 53.59 96 LYS A O 1
ATOM 787 N N . LEU A 1 97 ? -22.345 -17.061 -11.269 1.00 51.25 97 LEU A N 1
ATOM 788 C CA . LEU A 1 97 ? -21.712 -18.347 -10.982 1.00 51.25 97 LEU A CA 1
ATOM 789 C C . LEU A 1 97 ? -22.356 -18.971 -9.744 1.00 51.25 97 LEU A C 1
ATOM 791 O O . LEU A 1 97 ? -22.582 -18.212 -8.767 1.00 51.25 97 LEU A O 1
#